Protein AF-A0A8J7QXK5-F1 (afdb_monomer_lite)

Foldseek 3Di:
DDPDQDLVVCLVVVPPVSLVVLVVVLVVQLVVLVVVVVVPDDPVVNVVSVVSNVVSVVVVVVSVVRVD

Sequence (68 aa):
MSEFVSAMDAMNSASYNDQKLIREEVAEIDFRLRRAMDAGLSVDEMKMARAAKQAVDAANEILEKVFQ

Radius of gyration: 13.89 Å; chains: 1; bounding box: 31×26×38 Å

Secondary structure (DSSP, 8-state):
-PPP--HHHHHHTT-HHHHHHHHHHHHHHHHHHHHHHHTT--HHHHHHHHHHHHHHHHHHHHHHHH--

Structure (mmCIF, N/CA/C/O backbone):
data_AF-A0A8J7QXK5-F1
#
_entry.id   AF-A0A8J7QXK5-F1
#
loop_
_atom_site.group_PDB
_atom_site.id
_atom_site.type_symbol
_atom_site.label_atom_id
_atom_site.label_alt_id
_atom_site.label_comp_id
_atom_site.label_asym_id
_atom_site.label_entity_id
_atom_site.label_seq_id
_atom_site.pdbx_PDB_ins_code
_atom_site.Cartn_x
_atom_site.Cartn_y
_atom_site.Cartn_z
_atom_site.occupancy
_atom_site.B_iso_or_equiv
_atom_site.auth_seq_id
_atom_site.auth_comp_id
_atom_site.auth_asym_id
_atom_site.auth_atom_id
_atom_site.pdbx_PDB_model_num
ATOM 1 N N . MET A 1 1 ? -2.070 16.609 -7.554 1.00 49.78 1 MET A N 1
ATOM 2 C CA . MET A 1 1 ? -2.296 15.239 -8.052 1.00 49.78 1 MET A CA 1
ATOM 3 C C . MET A 1 1 ? -1.127 14.918 -8.956 1.00 49.78 1 MET A C 1
ATOM 5 O O . MET A 1 1 ? -0.859 15.737 -9.829 1.00 49.78 1 MET A O 1
ATOM 9 N N . SER A 1 2 ? -0.391 13.838 -8.678 1.00 59.56 2 SER A N 1
ATOM 10 C CA . SER A 1 2 ? 0.564 13.263 -9.632 1.00 59.56 2 SER A CA 1
ATOM 11 C C . SER A 1 2 ? -0.188 12.839 -10.898 1.00 59.56 2 SER A C 1
ATOM 13 O O . SER A 1 2 ? -1.401 12.607 -10.853 1.00 59.56 2 SER A O 1
ATOM 15 N N . GLU A 1 3 ? 0.503 12.801 -12.039 1.00 74.94 3 GLU A N 1
ATOM 16 C CA . GLU A 1 3 ? -0.047 12.150 -13.230 1.00 74.94 3 GLU A CA 1
ATOM 17 C C . GLU A 1 3 ? -0.315 10.675 -12.921 1.00 74.94 3 GLU A C 1
ATOM 19 O O . GLU A 1 3 ? 0.427 10.042 -12.172 1.00 74.94 3 GLU A O 1
ATOM 24 N N . PHE A 1 4 ? -1.403 10.134 -13.471 1.00 77.94 4 PHE A N 1
ATOM 25 C CA . PHE A 1 4 ? -1.711 8.718 -13.322 1.00 77.94 4 PHE A CA 1
ATOM 26 C C . PHE A 1 4 ? -0.653 7.891 -14.057 1.00 77.94 4 PHE A C 1
ATOM 28 O O . PHE A 1 4 ? -0.539 7.980 -15.280 1.00 77.94 4 PHE A O 1
ATOM 35 N N . VAL A 1 5 ? 0.085 7.069 -13.314 1.00 76.31 5 VAL A N 1
ATOM 36 C CA . VAL A 1 5 ? 1.080 6.150 -13.869 1.00 76.31 5 VAL A CA 1
ATOM 37 C C . VAL A 1 5 ? 0.519 4.731 -13.838 1.00 76.31 5 VAL A C 1
ATOM 39 O O . VAL A 1 5 ? 0.250 4.163 -12.780 1.00 76.31 5 VAL A O 1
ATOM 42 N N . SER A 1 6 ? 0.338 4.139 -15.016 1.00 79.62 6 SER A N 1
ATOM 43 C CA . SER A 1 6 ? -0.095 2.749 -15.163 1.00 79.62 6 SER A CA 1
ATOM 44 C C . SER A 1 6 ? 1.072 1.788 -14.925 1.00 79.62 6 SER A C 1
ATOM 46 O O . SER A 1 6 ? 2.120 1.898 -15.562 1.00 79.62 6 SER A O 1
ATOM 48 N N . ALA A 1 7 ? 0.875 0.784 -14.065 1.00 78.38 7 ALA A N 1
ATOM 49 C CA . ALA A 1 7 ? 1.878 -0.256 -13.815 1.00 78.38 7 ALA A CA 1
ATOM 50 C C . ALA A 1 7 ? 2.237 -1.064 -15.071 1.00 78.38 7 ALA A C 1
ATOM 52 O O . ALA A 1 7 ? 3.389 -1.454 -15.245 1.00 78.38 7 ALA A O 1
ATOM 53 N N . MET A 1 8 ? 1.280 -1.264 -15.980 1.00 79.12 8 MET A N 1
ATOM 54 C CA . MET A 1 8 ? 1.543 -1.938 -17.254 1.00 79.12 8 MET A CA 1
ATOM 55 C C . MET A 1 8 ? 2.398 -1.075 -18.187 1.00 79.12 8 MET A C 1
ATOM 57 O O . MET A 1 8 ? 3.282 -1.599 -18.862 1.00 79.12 8 MET A O 1
ATOM 61 N N . ASP A 1 9 ? 2.187 0.243 -18.195 1.00 78.94 9 ASP A N 1
ATOM 62 C CA . ASP A 1 9 ? 2.987 1.163 -19.012 1.00 78.94 9 ASP A CA 1
ATOM 63 C C . ASP A 1 9 ? 4.409 1.302 -18.450 1.00 78.94 9 ASP A C 1
ATOM 65 O O . ASP A 1 9 ? 5.380 1.323 -19.209 1.00 78.94 9 ASP A O 1
ATOM 69 N N . ALA A 1 10 ? 4.557 1.292 -17.121 1.00 78.44 10 ALA A N 1
ATOM 70 C CA . ALA A 1 10 ? 5.852 1.267 -16.438 1.00 78.44 10 ALA A CA 1
ATOM 71 C C . ALA A 1 10 ? 6.633 -0.039 -16.691 1.00 78.44 10 ALA A C 1
ATOM 73 O O . ALA A 1 10 ? 7.860 -0.022 -16.818 1.00 78.44 10 ALA A O 1
ATOM 74 N N . MET A 1 11 ? 5.934 -1.175 -16.801 1.00 80.00 11 MET A N 1
ATOM 75 C CA . MET A 1 11 ? 6.531 -2.451 -17.208 1.00 80.00 11 MET A CA 1
ATOM 76 C C . MET A 1 11 ? 6.989 -2.398 -18.673 1.00 80.00 11 MET A C 1
ATOM 78 O O . MET A 1 11 ? 8.146 -2.691 -18.966 1.00 80.00 11 MET A O 1
ATOM 82 N N . ASN A 1 12 ? 6.112 -1.974 -19.590 1.00 78.19 12 ASN A N 1
ATOM 83 C CA . ASN A 1 12 ? 6.396 -1.948 -21.031 1.00 78.19 12 ASN A CA 1
ATOM 84 C C . ASN A 1 12 ? 7.509 -0.962 -21.413 1.00 78.19 12 ASN A C 1
ATOM 86 O O . ASN A 1 12 ? 8.277 -1.225 -22.336 1.00 78.19 12 ASN A O 1
ATOM 90 N N . SER A 1 13 ? 7.598 0.173 -20.718 1.00 77.88 13 SER A N 1
ATOM 91 C CA . SER A 1 13 ? 8.641 1.181 -20.945 1.00 77.88 13 SER A CA 1
ATOM 92 C C . SER A 1 13 ? 9.961 0.870 -20.228 1.00 77.88 13 SER A C 1
ATOM 94 O O . SER A 1 13 ? 10.940 1.585 -20.438 1.00 77.88 13 SER A O 1
ATOM 96 N N . ALA A 1 14 ? 10.000 -0.170 -19.380 1.00 68.75 14 ALA A N 1
ATOM 97 C CA . ALA A 1 14 ? 11.107 -0.478 -18.468 1.00 68.75 14 ALA A CA 1
ATOM 98 C C . ALA A 1 14 ? 11.554 0.726 -17.607 1.00 68.75 14 ALA A C 1
ATOM 100 O O . ALA A 1 14 ? 12.712 0.823 -17.189 1.00 68.75 14 ALA A O 1
ATOM 101 N N . SER A 1 15 ? 10.644 1.667 -17.338 1.00 80.44 15 SER A N 1
ATOM 102 C CA . SER A 1 15 ? 10.940 2.884 -16.586 1.00 80.44 15 SER A CA 1
ATOM 103 C C . SER A 1 15 ? 11.068 2.575 -15.095 1.00 80.44 15 SER A C 1
ATOM 105 O O . SER A 1 15 ? 10.081 2.468 -14.368 1.00 80.44 15 SER A O 1
ATOM 107 N N . TYR A 1 16 ? 12.307 2.453 -14.612 1.00 83.12 16 TYR A N 1
ATOM 108 C CA . TYR A 1 16 ? 12.595 2.211 -13.193 1.00 83.12 16 TYR A CA 1
ATOM 109 C C . TYR A 1 16 ? 11.978 3.274 -12.270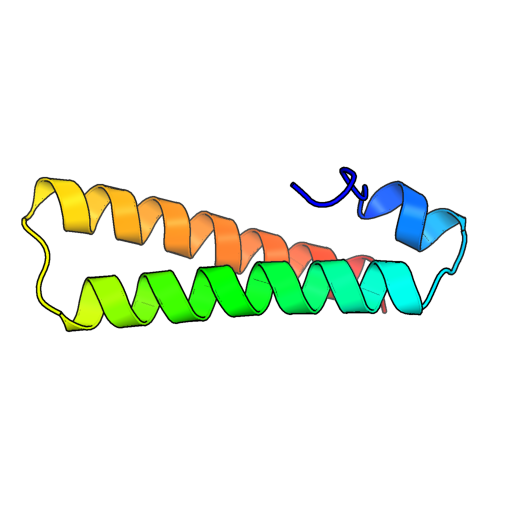 1.00 83.12 16 TYR A C 1
ATOM 111 O O . TYR A 1 16 ? 11.498 2.954 -11.183 1.00 83.12 16 TYR A O 1
ATOM 119 N N . ASN A 1 17 ? 11.971 4.539 -12.701 1.00 87.19 17 ASN A N 1
ATOM 120 C CA . ASN A 1 17 ? 11.417 5.632 -11.904 1.00 87.19 17 ASN A CA 1
ATOM 121 C C . ASN A 1 17 ? 9.906 5.483 -11.713 1.00 87.19 17 ASN A C 1
ATOM 123 O O . ASN A 1 17 ? 9.430 5.675 -10.597 1.00 87.19 17 ASN A O 1
ATOM 127 N N . ASP A 1 18 ? 9.179 5.079 -12.754 1.00 86.25 18 ASP A N 1
ATOM 128 C CA . ASP A 1 18 ? 7.731 4.869 -12.685 1.00 86.25 18 ASP A CA 1
ATOM 129 C C . ASP A 1 18 ? 7.392 3.660 -11.810 1.00 86.25 1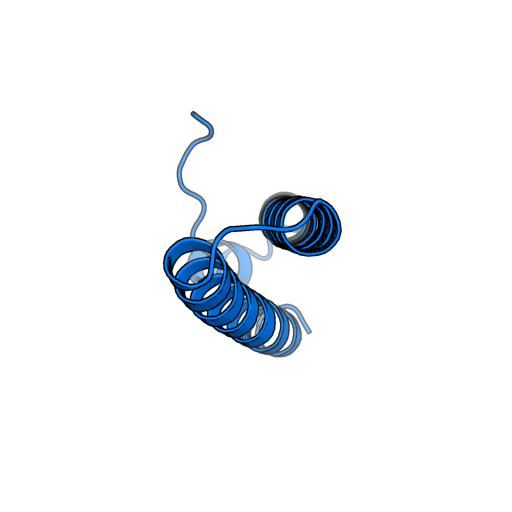8 ASP A C 1
ATOM 131 O O . ASP A 1 18 ? 6.510 3.731 -10.955 1.00 86.25 18 ASP A O 1
ATOM 135 N N . GLN A 1 19 ? 8.157 2.571 -11.936 1.00 88.12 19 GLN A N 1
ATOM 136 C CA . GLN A 1 19 ? 8.009 1.402 -11.064 1.00 88.12 19 GLN A CA 1
ATOM 137 C C . GLN A 1 19 ? 8.261 1.751 -9.593 1.00 88.12 19 GLN A C 1
ATOM 139 O O . GLN A 1 19 ? 7.526 1.304 -8.708 1.00 88.12 19 GLN A O 1
ATOM 144 N N . LYS A 1 20 ? 9.290 2.563 -9.321 1.00 89.69 20 LYS A N 1
ATOM 145 C CA . LYS A 1 20 ? 9.598 3.052 -7.976 1.00 89.69 20 LYS A CA 1
ATOM 146 C C . LYS A 1 20 ? 8.464 3.920 -7.428 1.00 89.69 20 LYS A C 1
ATOM 148 O O . LYS A 1 20 ? 8.041 3.681 -6.302 1.00 89.69 20 LYS A O 1
ATOM 153 N N . LEU A 1 21 ? 7.960 4.869 -8.216 1.00 90.94 21 LEU A N 1
ATOM 154 C CA . LEU A 1 21 ? 6.851 5.749 -7.834 1.00 90.94 21 LEU A CA 1
ATOM 155 C C . LEU A 1 21 ? 5.606 4.947 -7.450 1.00 90.94 21 LEU A C 1
ATOM 157 O O . LEU A 1 21 ? 5.052 5.147 -6.373 1.00 90.94 21 LEU A O 1
ATOM 161 N N . ILE A 1 22 ? 5.230 3.968 -8.277 1.00 90.38 22 ILE A N 1
ATOM 162 C CA . ILE A 1 22 ? 4.084 3.093 -8.005 1.00 90.38 22 ILE A CA 1
ATOM 163 C C . ILE A 1 22 ? 4.287 2.311 -6.698 1.00 90.38 22 ILE A C 1
ATOM 165 O O . ILE A 1 22 ? 3.374 2.230 -5.877 1.00 90.38 22 ILE A O 1
ATOM 169 N N . ARG A 1 23 ? 5.484 1.752 -6.466 1.00 91.69 23 ARG A N 1
ATOM 170 C CA . ARG A 1 23 ? 5.794 1.036 -5.214 1.00 91.69 23 ARG A CA 1
ATOM 171 C C . ARG A 1 23 ? 5.727 1.957 -3.993 1.00 91.69 23 ARG A C 1
ATOM 173 O O . ARG A 1 23 ? 5.216 1.539 -2.956 1.00 91.69 23 ARG A O 1
ATOM 180 N N . GLU A 1 24 ? 6.230 3.184 -4.102 1.00 93.44 24 GLU A N 1
ATOM 181 C CA . GLU A 1 24 ? 6.193 4.176 -3.020 1.00 93.44 24 GLU A CA 1
ATOM 182 C C . GLU A 1 24 ? 4.756 4.596 -2.688 1.00 93.44 24 GLU A C 1
ATOM 184 O O . GLU A 1 24 ? 4.388 4.605 -1.513 1.00 93.44 24 GLU A O 1
ATOM 189 N N . GLU A 1 25 ? 3.919 4.855 -3.697 1.00 93.19 25 GLU A N 1
ATOM 190 C CA . GLU A 1 25 ? 2.509 5.205 -3.490 1.00 93.19 25 GLU A CA 1
ATOM 191 C C . GLU A 1 25 ? 1.731 4.059 -2.822 1.00 93.19 25 GLU A C 1
ATOM 193 O O . GLU A 1 25 ? 1.013 4.282 -1.843 1.00 93.19 25 GLU A O 1
ATOM 198 N N . VAL A 1 26 ? 1.908 2.812 -3.279 1.00 94.44 26 VAL A N 1
ATOM 199 C CA . VAL A 1 26 ? 1.246 1.646 -2.664 1.00 94.44 26 VAL A CA 1
ATOM 200 C C . VAL A 1 26 ? 1.717 1.431 -1.221 1.00 94.44 26 VAL A C 1
ATOM 202 O O . VAL A 1 26 ? 0.890 1.184 -0.337 1.00 94.44 26 VAL A O 1
ATOM 205 N N . ALA A 1 27 ? 3.016 1.582 -0.948 1.00 94.50 27 ALA A N 1
ATOM 206 C CA . ALA A 1 27 ? 3.561 1.475 0.405 1.00 94.50 27 ALA A CA 1
ATOM 207 C C . ALA A 1 27 ? 3.036 2.581 1.336 1.00 94.50 27 ALA A C 1
ATOM 209 O O . ALA A 1 27 ? 2.723 2.318 2.502 1.00 94.50 27 ALA A O 1
ATOM 210 N N . GLU A 1 28 ? 2.894 3.809 0.835 1.00 96.00 28 GLU A N 1
ATOM 211 C CA . GLU A 1 28 ? 2.325 4.915 1.600 1.00 96.00 28 GLU A CA 1
ATOM 212 C C . GLU A 1 28 ? 0.854 4.658 1.962 1.00 96.00 28 GLU A C 1
ATOM 214 O O . GLU A 1 28 ? 0.449 4.888 3.109 1.00 96.00 28 GLU A O 1
ATOM 219 N N . ILE A 1 29 ? 0.055 4.149 1.017 1.00 95.44 29 ILE A N 1
ATOM 220 C CA . ILE A 1 29 ? -1.343 3.782 1.276 1.00 95.44 29 ILE A CA 1
ATOM 221 C C . ILE A 1 29 ? -1.411 2.672 2.334 1.00 95.44 29 ILE A C 1
ATOM 223 O O . ILE A 1 29 ? -2.195 2.794 3.280 1.00 95.44 29 ILE A O 1
ATOM 227 N N . ASP A 1 30 ? -0.572 1.633 2.231 1.00 95.75 30 ASP A N 1
ATOM 228 C CA . ASP A 1 30 ? -0.530 0.545 3.218 1.00 95.75 30 ASP A CA 1
ATOM 229 C C . ASP A 1 30 ? -0.225 1.074 4.624 1.00 95.75 30 ASP A C 1
ATOM 231 O O . ASP A 1 30 ? -0.927 0.767 5.591 1.00 95.75 30 ASP A O 1
ATOM 235 N N . PHE A 1 31 ? 0.795 1.928 4.736 1.00 96.25 31 PHE A N 1
ATOM 236 C CA . PHE A 1 31 ? 1.193 2.529 6.003 1.00 96.25 31 PHE A CA 1
ATOM 237 C C . PHE A 1 31 ? 0.068 3.369 6.620 1.00 96.25 31 PHE A C 1
ATOM 239 O O . PHE A 1 31 ? -0.234 3.228 7.810 1.00 96.25 31 PHE A O 1
ATOM 246 N N . ARG A 1 32 ? -0.584 4.224 5.822 1.00 95.06 32 ARG A N 1
ATOM 247 C CA . ARG A 1 32 ? -1.704 5.059 6.285 1.00 95.06 32 ARG A CA 1
ATOM 248 C C . ARG A 1 32 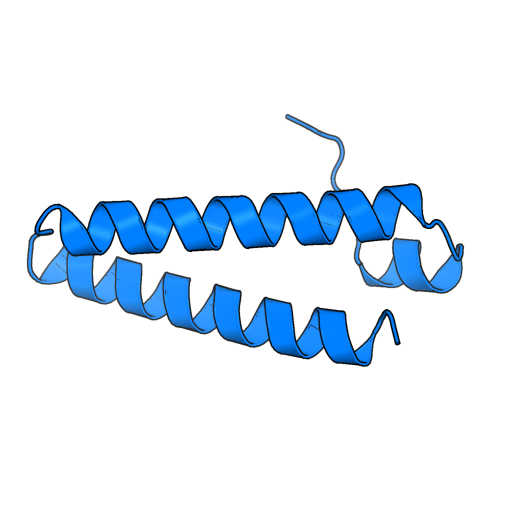? -2.886 4.210 6.750 1.00 95.06 32 ARG A C 1
ATOM 250 O O . ARG A 1 32 ? -3.460 4.518 7.793 1.00 95.06 32 ARG A O 1
ATOM 257 N N . LEU A 1 33 ? -3.220 3.138 6.027 1.00 95.31 33 LEU A N 1
ATOM 258 C CA . LEU A 1 33 ? -4.297 2.217 6.405 1.00 95.31 33 LEU A CA 1
ATOM 259 C C . LEU A 1 33 ? -3.997 1.501 7.721 1.00 95.31 33 LEU A C 1
ATOM 261 O O . LEU A 1 33 ? -4.850 1.501 8.606 1.00 95.31 33 LEU A O 1
ATOM 265 N N . ARG A 1 34 ? -2.786 0.954 7.891 1.00 95.19 34 ARG A N 1
ATOM 266 C CA . ARG A 1 34 ? -2.376 0.315 9.154 1.00 95.19 34 ARG A CA 1
ATOM 267 C C . ARG A 1 34 ? -2.471 1.291 10.319 1.00 95.19 34 ARG A C 1
ATOM 269 O O . ARG A 1 34 ? -3.126 0.995 11.310 1.00 95.19 34 ARG A O 1
ATOM 276 N N . ARG A 1 35 ? -1.922 2.497 10.153 1.00 95.94 35 ARG A N 1
ATOM 277 C CA . ARG A 1 35 ? -1.986 3.547 11.176 1.00 95.94 35 ARG A CA 1
ATOM 278 C C . ARG A 1 35 ? -3.425 3.932 11.528 1.00 95.94 35 ARG A C 1
ATOM 280 O O . ARG A 1 35 ? -3.714 4.165 12.697 1.00 95.94 35 ARG A O 1
ATOM 287 N N . ALA A 1 36 ? -4.316 4.020 10.540 1.00 93.69 36 ALA A N 1
ATOM 288 C CA . ALA A 1 36 ? -5.727 4.305 10.778 1.00 93.69 36 ALA A CA 1
ATOM 289 C C . ALA A 1 36 ? -6.405 3.167 11.555 1.00 93.69 36 ALA A C 1
ATOM 291 O O . ALA A 1 36 ? -7.117 3.431 12.518 1.00 93.69 36 ALA A O 1
ATOM 292 N N . MET A 1 37 ? -6.143 1.910 11.187 1.00 94.00 37 MET A N 1
ATOM 293 C CA . MET A 1 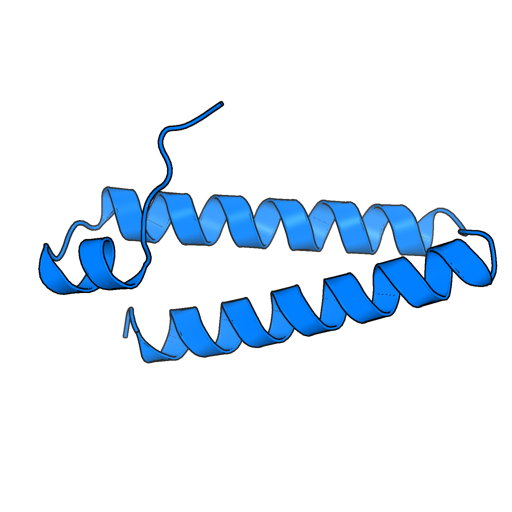37 ? -6.666 0.738 11.896 1.00 94.00 37 MET A CA 1
ATOM 294 C C . MET A 1 37 ? -6.173 0.681 13.349 1.00 94.00 37 MET A C 1
ATOM 296 O O . MET A 1 37 ? -6.980 0.449 14.250 1.00 94.00 37 MET A O 1
ATOM 300 N N . ASP A 1 38 ? -4.889 0.960 13.581 1.00 95.50 38 ASP A N 1
ATOM 301 C CA . ASP A 1 38 ? -4.272 0.987 14.913 1.00 95.50 38 ASP A CA 1
ATOM 302 C C . ASP A 1 38 ? -4.816 2.123 15.795 1.00 95.50 38 ASP A C 1
ATOM 304 O O . ASP A 1 38 ? -4.852 1.997 17.018 1.00 95.50 38 ASP A O 1
ATOM 308 N N . ALA A 1 39 ? -5.283 3.223 15.192 1.00 94.81 39 ALA A N 1
ATOM 309 C CA . ALA A 1 39 ? -5.894 4.343 15.909 1.00 94.81 39 ALA A CA 1
ATOM 310 C C . ALA A 1 39 ? -7.292 4.028 16.479 1.00 94.81 39 ALA A C 1
ATOM 312 O O . ALA A 1 39 ? -7.815 4.821 17.259 1.00 94.81 39 ALA A O 1
ATOM 313 N N . GLY A 1 40 ? -7.884 2.881 16.125 1.00 91.06 40 GLY A N 1
ATOM 314 C CA . GLY A 1 40 ? -9.185 2.448 16.632 1.00 91.06 40 GLY A CA 1
ATOM 315 C C . GLY A 1 40 ? -10.354 3.087 15.885 1.00 91.06 40 GLY A C 1
ATOM 316 O O . GLY A 1 40 ? -10.983 4.023 16.369 1.00 91.06 40 GLY A O 1
ATOM 317 N N . LEU A 1 41 ? -10.656 2.549 14.703 1.00 93.50 41 LEU A N 1
ATOM 318 C CA . LEU A 1 41 ? -11.802 2.953 13.882 1.00 93.50 41 LEU A CA 1
ATOM 319 C C . LEU A 1 41 ? -13.132 2.408 14.428 1.00 93.50 41 LEU A C 1
ATOM 321 O O . LEU A 1 41 ? -13.160 1.378 15.109 1.00 93.50 41 LEU A O 1
ATOM 325 N N . SER A 1 42 ? -14.249 3.047 14.061 1.00 95.75 42 SER A N 1
ATOM 326 C CA . SER A 1 42 ? -15.579 2.457 14.260 1.00 95.75 42 SER A CA 1
ATOM 327 C C . SER A 1 42 ? -15.725 1.132 13.494 1.00 95.75 42 SER A C 1
ATOM 329 O O . SER A 1 42 ? -14.925 0.807 12.617 1.00 95.75 42 SER A O 1
ATOM 331 N N . VAL A 1 43 ? -16.754 0.335 13.802 1.00 95.19 43 VAL A N 1
ATOM 332 C CA . VAL A 1 43 ? -16.948 -0.989 13.174 1.00 95.19 43 VAL A CA 1
ATOM 333 C C . VAL A 1 43 ? -17.075 -0.888 11.649 1.00 95.19 43 VAL A C 1
ATOM 335 O O . VAL A 1 43 ? -16.456 -1.673 10.926 1.00 95.19 43 VAL A O 1
ATOM 338 N N . ASP A 1 44 ? -17.834 0.093 11.161 1.00 95.56 44 ASP A N 1
ATOM 339 C CA . ASP A 1 44 ? -18.046 0.296 9.727 1.00 95.56 44 ASP A CA 1
ATOM 340 C C . ASP A 1 44 ? -16.766 0.774 9.033 1.00 95.56 44 ASP A C 1
ATOM 342 O O . ASP A 1 44 ? -16.372 0.232 7.998 1.00 95.56 44 ASP A O 1
ATOM 346 N N . GLU A 1 45 ? -16.048 1.718 9.641 1.00 95.00 45 GLU A N 1
ATOM 347 C CA . GLU A 1 45 ? -14.761 2.200 9.132 1.00 95.00 45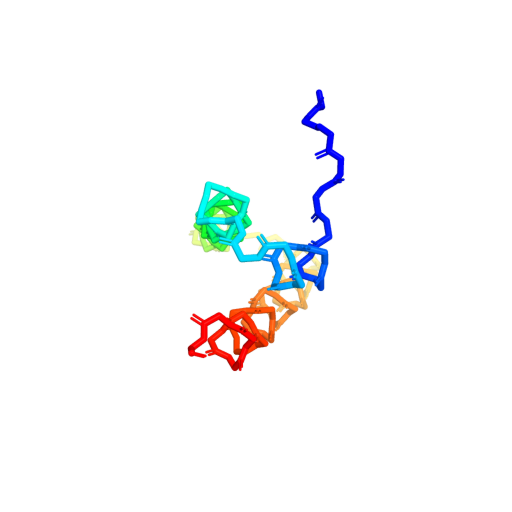 GLU A CA 1
ATOM 348 C C . GLU A 1 45 ? -13.693 1.100 9.149 1.00 95.00 45 GLU A C 1
ATOM 350 O O . GLU A 1 45 ? -12.933 0.968 8.194 1.00 95.00 45 GLU A O 1
ATOM 355 N N . MET A 1 46 ? -13.665 0.253 10.179 1.00 95.62 46 MET A N 1
ATOM 356 C CA . MET A 1 46 ? -12.764 -0.898 10.265 1.00 95.62 46 MET A CA 1
ATOM 357 C C . MET A 1 46 ? -13.044 -1.907 9.147 1.00 95.62 46 MET A C 1
ATOM 359 O O . MET A 1 46 ? -12.113 -2.471 8.570 1.00 95.62 46 MET A O 1
ATOM 363 N N . LYS A 1 47 ? -14.318 -2.138 8.805 1.00 96.00 47 LYS A N 1
ATOM 364 C CA . LYS A 1 47 ? -14.697 -2.998 7.675 1.00 96.00 47 LYS A CA 1
ATOM 365 C C . LYS A 1 47 ? -14.178 -2.428 6.354 1.00 96.00 47 LYS A C 1
ATOM 367 O O . LYS A 1 47 ? -13.597 -3.173 5.564 1.00 96.00 47 LYS A O 1
ATOM 372 N N . MET A 1 48 ? -14.336 -1.122 6.142 1.00 95.19 48 MET A N 1
ATOM 373 C CA . MET A 1 48 ? -13.824 -0.439 4.951 1.00 95.19 48 MET A CA 1
ATOM 374 C C . MET A 1 48 ? -12.293 -0.453 4.897 1.00 95.19 48 MET A C 1
ATOM 376 O O . MET A 1 48 ? -11.720 -0.787 3.862 1.00 95.19 48 MET A O 1
ATOM 380 N N . ALA A 1 49 ? -11.622 -0.177 6.017 1.00 95.19 49 ALA A N 1
ATOM 381 C CA . ALA A 1 49 ? -10.167 -0.199 6.117 1.00 95.19 49 ALA A CA 1
ATOM 382 C C . ALA A 1 49 ? -9.596 -1.597 5.846 1.00 95.19 49 ALA A C 1
ATOM 384 O O . ALA A 1 49 ? -8.603 -1.721 5.136 1.00 95.19 49 ALA A O 1
ATOM 385 N N . ARG A 1 50 ? -10.252 -2.663 6.327 1.00 94.81 50 ARG A N 1
ATOM 386 C CA . ARG A 1 50 ? -9.869 -4.050 6.015 1.00 94.81 50 ARG A CA 1
ATOM 387 C C . ARG A 1 50 ? -10.017 -4.378 4.532 1.00 94.81 50 ARG A C 1
ATOM 389 O O . ARG A 1 50 ? -9.120 -4.998 3.971 1.00 94.81 50 ARG A O 1
ATOM 396 N N . ALA A 1 51 ? -11.113 -3.963 3.898 1.00 96.50 51 ALA A N 1
ATOM 397 C CA . ALA A 1 51 ? -11.301 -4.164 2.462 1.00 96.50 51 ALA A CA 1
ATOM 398 C C . ALA A 1 51 ? -10.234 -3.411 1.647 1.00 96.50 51 ALA A C 1
ATOM 400 O O . ALA A 1 51 ? -9.636 -3.974 0.733 1.00 96.50 51 ALA A O 1
ATOM 401 N N . ALA A 1 52 ? -9.933 -2.165 2.025 1.00 96.00 52 ALA A N 1
ATOM 402 C CA . ALA A 1 52 ? -8.865 -1.386 1.406 1.00 96.00 52 ALA A CA 1
ATOM 403 C C . ALA A 1 52 ? -7.486 -2.033 1.618 1.00 96.00 52 ALA A C 1
ATOM 405 O O . ALA A 1 52 ? -6.708 -2.139 0.675 1.00 96.00 52 ALA A O 1
ATOM 406 N N . LYS A 1 53 ? -7.205 -2.537 2.825 1.00 95.88 53 LYS A N 1
ATOM 407 C CA . LYS A 1 53 ? -5.966 -3.256 3.145 1.00 95.88 53 LYS A CA 1
ATOM 408 C C . LYS A 1 53 ? -5.791 -4.493 2.260 1.00 95.88 53 LYS A C 1
ATOM 410 O O . LYS A 1 53 ? -4.720 -4.676 1.696 1.00 95.88 53 LYS A O 1
ATOM 415 N N . GLN A 1 54 ? -6.849 -5.285 2.078 1.00 96.81 54 GLN A N 1
ATOM 416 C CA . GLN A 1 54 ? -6.835 -6.444 1.178 1.00 96.81 54 GLN A CA 1
ATOM 417 C C . GLN A 1 54 ? -6.548 -6.049 -0.277 1.00 96.81 54 GLN A C 1
ATOM 419 O O . GLN A 1 54 ? -5.794 -6.739 -0.957 1.00 96.81 54 GLN A O 1
ATOM 424 N N . ALA A 1 55 ? -7.115 -4.937 -0.752 1.00 96.06 55 ALA A N 1
ATOM 425 C CA . ALA A 1 55 ? -6.840 -4.437 -2.098 1.00 96.06 55 ALA A CA 1
ATOM 426 C C . ALA A 1 55 ? -5.372 -4.007 -2.268 1.00 96.06 55 ALA A C 1
ATOM 428 O O . ALA A 1 55 ? -4.764 -4.296 -3.295 1.00 96.06 55 ALA A O 1
ATOM 429 N N . VAL A 1 56 ? -4.790 -3.363 -1.253 1.00 96.44 56 VAL A N 1
ATOM 430 C CA . VAL A 1 56 ? -3.372 -2.972 -1.243 1.00 96.44 56 VAL A CA 1
ATOM 431 C C . VAL A 1 56 ? -2.449 -4.191 -1.195 1.00 96.44 56 VAL A C 1
ATOM 433 O O . VAL A 1 56 ? -1.450 -4.226 -1.908 1.00 96.44 56 VAL A O 1
ATOM 436 N N . ASP A 1 57 ? -2.793 -5.217 -0.415 1.00 95.38 57 ASP A N 1
ATOM 437 C CA . ASP A 1 57 ? -2.036 -6.475 -0.385 1.00 95.38 57 ASP A CA 1
ATOM 438 C C . ASP A 1 57 ? -2.053 -7.177 -1.750 1.00 95.38 57 ASP A C 1
ATOM 440 O O . ASP A 1 57 ? -1.003 -7.583 -2.247 1.00 95.38 57 ASP A O 1
ATOM 444 N N . ALA A 1 58 ? -3.217 -7.236 -2.404 1.00 95.56 58 ALA A N 1
ATOM 445 C CA . ALA A 1 58 ? -3.327 -7.760 -3.763 1.00 95.56 58 ALA A CA 1
ATOM 446 C C . ALA A 1 58 ? -2.529 -6.919 -4.775 1.00 95.56 58 ALA A C 1
ATOM 448 O O . ALA A 1 58 ? -1.892 -7.471 -5.671 1.00 95.56 58 ALA A O 1
ATOM 449 N N . ALA A 1 59 ? -2.526 -5.589 -4.630 1.00 93.38 59 ALA A N 1
ATOM 450 C CA . ALA A 1 59 ? -1.716 -4.713 -5.470 1.00 93.38 59 ALA A CA 1
ATOM 451 C C . ALA A 1 59 ? -0.219 -5.011 -5.307 1.00 93.38 59 ALA A C 1
ATOM 453 O O . ALA A 1 59 ? 0.469 -5.168 -6.310 1.00 93.38 59 ALA A O 1
ATOM 454 N N . ASN A 1 60 ? 0.276 -5.169 -4.075 1.00 93.44 60 ASN A N 1
ATOM 455 C CA . ASN A 1 60 ? 1.670 -5.544 -3.824 1.00 93.44 60 ASN A CA 1
ATOM 456 C C . ASN A 1 60 ? 2.039 -6.872 -4.497 1.00 93.44 60 ASN A C 1
ATOM 458 O O . ASN A 1 60 ? 3.069 -6.942 -5.165 1.00 93.44 60 ASN A O 1
ATOM 462 N N . GLU A 1 61 ? 1.178 -7.889 -4.403 1.00 94.50 61 GLU A N 1
ATOM 463 C CA . GLU A 1 61 ? 1.403 -9.180 -5.065 1.00 94.50 61 GLU A CA 1
ATOM 464 C C . GLU A 1 61 ? 1.483 -9.042 -6.597 1.00 94.50 61 GLU A C 1
ATOM 466 O O . GLU A 1 61 ? 2.313 -9.675 -7.253 1.00 94.50 61 GLU A O 1
ATOM 471 N N . ILE A 1 62 ? 0.640 -8.191 -7.190 1.00 91.75 62 ILE A N 1
ATOM 472 C CA . ILE A 1 62 ? 0.681 -7.906 -8.630 1.00 91.75 62 ILE A CA 1
ATOM 473 C C . ILE A 1 62 ? 1.982 -7.188 -8.996 1.00 91.75 62 ILE A C 1
ATOM 475 O O . ILE A 1 62 ? 2.644 -7.591 -9.949 1.00 91.75 62 ILE A O 1
ATOM 479 N N . LEU A 1 63 ? 2.380 -6.156 -8.247 1.00 90.88 63 LEU A N 1
ATOM 480 C CA . LEU A 1 63 ? 3.613 -5.413 -8.521 1.00 90.88 63 LEU A CA 1
ATOM 481 C C . LEU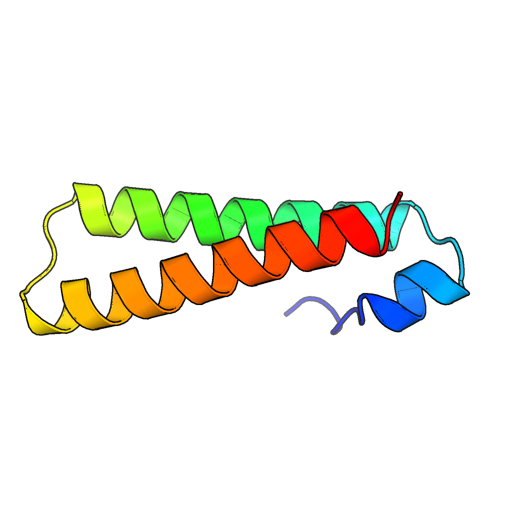 A 1 63 ? 4.859 -6.295 -8.384 1.00 90.88 63 LEU A C 1
ATOM 483 O O . LEU A 1 63 ? 5.796 -6.143 -9.163 1.00 90.88 63 LEU A O 1
ATOM 487 N N . GLU A 1 64 ? 4.873 -7.236 -7.437 1.00 89.56 64 GLU A N 1
ATOM 488 C CA . GLU A 1 64 ? 5.932 -8.245 -7.335 1.00 89.56 64 GLU A CA 1
ATOM 489 C C . GLU A 1 64 ? 6.023 -9.117 -8.589 1.00 89.56 64 GLU A C 1
ATOM 491 O O . GLU A 1 64 ? 7.127 -9.387 -9.044 1.00 89.56 64 GLU A O 1
ATOM 496 N N . LYS A 1 65 ? 4.890 -9.512 -9.178 1.00 89.19 65 LYS A N 1
ATOM 497 C CA . LYS A 1 65 ? 4.853 -10.332 -10.401 1.00 89.19 65 LYS A CA 1
ATOM 498 C C . LYS A 1 65 ? 5.187 -9.552 -11.674 1.00 89.19 65 LYS A C 1
ATOM 500 O O . LYS A 1 65 ? 5.682 -10.140 -12.627 1.00 89.19 65 LYS A O 1
ATOM 505 N N . VAL A 1 66 ? 4.861 -8.260 -11.713 1.00 86.44 66 VAL A N 1
ATOM 506 C CA . VAL A 1 66 ? 4.987 -7.401 -12.905 1.00 86.44 66 VAL A CA 1
ATOM 507 C C . VAL A 1 66 ? 6.369 -6.748 -13.002 1.00 86.44 66 VAL A C 1
ATOM 509 O O . VAL A 1 66 ? 6.861 -6.525 -14.102 1.00 86.44 66 VAL A O 1
ATOM 512 N N . PHE A 1 67 ? 7.000 -6.428 -11.870 1.00 83.75 67 PHE A N 1
ATOM 513 C CA . PHE A 1 67 ? 8.295 -5.736 -11.820 1.00 83.75 67 PHE A CA 1
ATOM 514 C C . PHE A 1 67 ? 9.472 -6.652 -11.430 1.00 83.75 67 PHE A C 1
ATOM 516 O O . PHE A 1 67 ? 10.505 -6.139 -10.992 1.00 83.75 67 PHE A O 1
ATOM 523 N N . GLN A 1 68 ? 9.308 -7.977 -11.508 1.00 66.94 68 GLN A N 1
ATOM 524 C CA . GLN A 1 68 ? 10.391 -8.959 -11.340 1.00 66.94 68 GLN A CA 1
ATOM 525 C C . GLN A 1 68 ? 11.090 -9.273 -12.660 1.00 66.94 68 GLN A C 1
ATOM 527 O O . GLN A 1 68 ? 10.394 -9.360 -13.695 1.00 66.94 68 GLN A O 1
#

pLDDT: mean 88.76, std 9.57, range [49.78, 96.81]